Protein AF-A0A2T4MWK2-F1 (afdb_monomer_lite)

Foldseek 3Di:
DKKKKKAFPPVDDDPDPRNIDIDDDPDQVVSVVVVVVCQVQQDDPVSDRTPIDIDMDDDDDD

Organism: Aeromonas veronii (NCBI:txid654)

pLDDT: mean 79.78, std 10.75, range [56.25, 92.06]

Radius of gyration: 11.93 Å; chains: 1; bounding box: 27×21×36 Å

Structure (mmCIF, N/CA/C/O backbone):
data_AF-A0A2T4MWK2-F1
#
_entry.id   AF-A0A2T4MWK2-F1
#
loop_
_atom_site.group_PDB
_atom_site.id
_atom_site.type_symbol
_atom_site.label_atom_id
_atom_site.label_alt_id
_atom_site.label_comp_id
_atom_site.label_asym_id
_atom_site.label_entity_id
_atom_site.label_seq_id
_atom_site.pdbx_PDB_ins_code
_atom_site.Cartn_x
_atom_site.Cartn_y
_atom_site.Cartn_z
_atom_site.occupancy
_atom_site.B_iso_or_equiv
_atom_site.auth_seq_id
_atom_site.auth_comp_id
_atom_site.auth_asym_id
_atom_site.auth_atom_id
_atom_site.pdbx_PDB_model_num
ATOM 1 N N . MET A 1 1 ? -10.900 3.760 11.576 1.00 85.38 1 MET A N 1
ATOM 2 C CA . MET A 1 1 ? -11.105 3.858 10.114 1.00 85.38 1 MET A CA 1
ATOM 3 C C . MET A 1 1 ? -10.029 3.006 9.455 1.00 85.38 1 MET A C 1
ATOM 5 O O . MET A 1 1 ? -8.947 2.907 10.021 1.00 85.38 1 MET A O 1
ATOM 9 N N . TRP A 1 2 ? -10.324 2.313 8.359 1.00 90.88 2 TRP A N 1
ATOM 10 C CA . TRP A 1 2 ? -9.333 1.466 7.681 1.00 90.88 2 TRP A CA 1
ATOM 11 C C . TRP A 1 2 ? -8.608 2.275 6.615 1.00 90.88 2 TRP A C 1
ATOM 13 O O . TRP A 1 2 ? -9.231 3.119 5.988 1.00 90.88 2 TRP A O 1
ATOM 23 N N . THR A 1 3 ? -7.321 2.039 6.407 1.00 91.06 3 THR A N 1
ATOM 24 C CA . THR A 1 3 ? -6.507 2.804 5.461 1.00 91.06 3 THR A CA 1
ATOM 25 C C . THR A 1 3 ? -5.767 1.847 4.545 1.00 91.06 3 THR A C 1
ATOM 27 O O . THR A 1 3 ? -5.035 0.986 5.034 1.00 91.06 3 THR A O 1
ATOM 30 N N . SER A 1 4 ? -5.946 2.002 3.235 1.00 89.88 4 SER A N 1
ATOM 31 C CA . SER A 1 4 ? -5.099 1.357 2.232 1.00 89.88 4 SER A CA 1
ATOM 32 C C . SER A 1 4 ? -3.853 2.203 2.014 1.00 89.88 4 SER A C 1
ATOM 34 O O . SER A 1 4 ? -3.944 3.426 1.898 1.00 89.88 4 SER A O 1
ATOM 36 N N . ILE A 1 5 ? -2.696 1.559 1.957 1.00 89.56 5 ILE A N 1
ATOM 37 C CA . ILE A 1 5 ? -1.401 2.197 1.750 1.00 89.56 5 ILE A CA 1
ATOM 38 C C . ILE A 1 5 ? -0.730 1.504 0.571 1.00 89.56 5 ILE A C 1
ATOM 40 O O . ILE A 1 5 ? -0.508 0.295 0.600 1.00 89.56 5 ILE A O 1
ATOM 44 N N . VAL A 1 6 ? -0.382 2.275 -0.452 1.00 87.69 6 VAL A N 1
ATOM 45 C CA . VAL A 1 6 ? 0.406 1.813 -1.597 1.00 87.69 6 VAL A CA 1
ATOM 46 C C . VAL A 1 6 ? 1.747 2.516 -1.551 1.00 87.69 6 VAL A C 1
ATOM 48 O O . VAL A 1 6 ? 1.807 3.741 -1.615 1.00 87.69 6 VAL A O 1
ATOM 51 N N . LYS A 1 7 ? 2.823 1.744 -1.426 1.00 86.81 7 LYS A N 1
ATOM 52 C CA . LYS A 1 7 ? 4.198 2.233 -1.448 1.00 86.81 7 LYS A CA 1
ATOM 53 C C . LYS A 1 7 ? 4.758 2.090 -2.848 1.00 86.81 7 LYS A C 1
ATOM 55 O O . LYS A 1 7 ? 4.831 0.978 -3.381 1.00 86.81 7 LYS A O 1
ATOM 60 N N . TRP A 1 8 ? 5.176 3.214 -3.409 1.00 84.62 8 TRP A N 1
ATOM 61 C CA . TRP A 1 8 ? 5.688 3.284 -4.765 1.00 84.62 8 TRP A CA 1
ATOM 62 C C . TRP A 1 8 ? 7.214 3.208 -4.772 1.00 84.62 8 TRP A C 1
ATOM 64 O O . TRP A 1 8 ? 7.868 3.736 -3.861 1.00 84.62 8 TRP A O 1
ATOM 74 N N . PRO A 1 9 ? 7.819 2.578 -5.793 1.00 81.69 9 PRO A N 1
ATOM 75 C CA . PRO A 1 9 ? 9.265 2.593 -5.938 1.00 81.69 9 PRO A CA 1
ATOM 76 C C . PRO A 1 9 ? 9.754 4.030 -6.137 1.00 81.69 9 PRO A C 1
ATOM 78 O O . PRO A 1 9 ? 9.034 4.883 -6.645 1.00 81.69 9 PRO A O 1
ATOM 81 N N . LYS A 1 10 ? 11.000 4.301 -5.740 1.00 81.00 10 LYS A N 1
ATOM 82 C CA . LYS A 1 10 ? 11.583 5.658 -5.728 1.00 81.00 10 LYS A CA 1
ATOM 83 C C . LYS A 1 10 ? 11.609 6.356 -7.094 1.00 81.00 10 LYS A C 1
ATOM 85 O O . LYS A 1 10 ? 11.809 7.562 -7.148 1.00 81.00 10 LYS A O 1
ATOM 90 N N . GLU A 1 11 ? 11.485 5.588 -8.169 1.00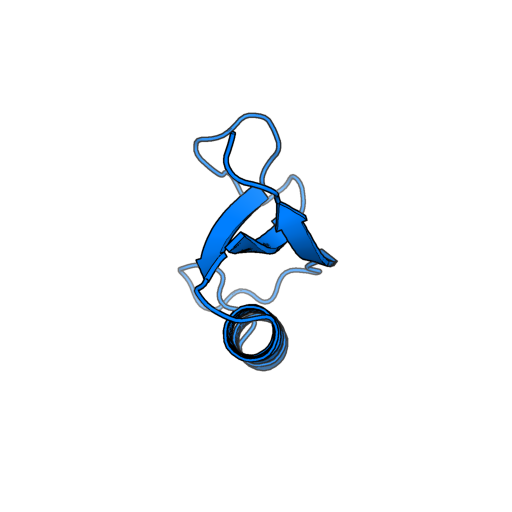 78.44 11 GLU A N 1
ATOM 91 C CA . GLU A 1 11 ? 11.400 6.073 -9.549 1.00 78.44 11 GLU A CA 1
ATOM 92 C C . GLU A 1 11 ? 10.062 6.752 -9.863 1.00 78.44 11 GLU A C 1
ATOM 94 O O . GLU A 1 11 ? 10.013 7.652 -10.696 1.00 78.44 11 GLU A O 1
ATOM 99 N N . VAL A 1 12 ? 8.999 6.395 -9.138 1.00 77.44 12 VAL A N 1
ATOM 100 C CA . VAL A 1 12 ? 7.719 7.098 -9.191 1.00 77.44 12 VAL A CA 1
ATOM 101 C C . VAL A 1 12 ? 7.820 8.314 -8.289 1.00 77.44 12 VAL A C 1
ATOM 103 O O . VAL A 1 12 ? 8.064 8.179 -7.093 1.00 77.44 12 VAL A O 1
ATOM 106 N N . SER A 1 13 ? 7.637 9.506 -8.852 1.00 76.38 13 SER A N 1
ATOM 107 C CA . SER A 1 13 ? 7.631 10.745 -8.079 1.00 76.38 13 SER A CA 1
ATOM 108 C C . SER A 1 13 ? 6.214 11.060 -7.607 1.00 76.38 13 SER A C 1
ATOM 110 O O . SER A 1 13 ? 5.378 11.517 -8.386 1.00 76.38 13 SER A O 1
ATOM 112 N N . LEU A 1 14 ? 5.940 10.830 -6.322 1.00 77.62 14 LEU A N 1
ATOM 113 C CA . LEU A 1 14 ? 4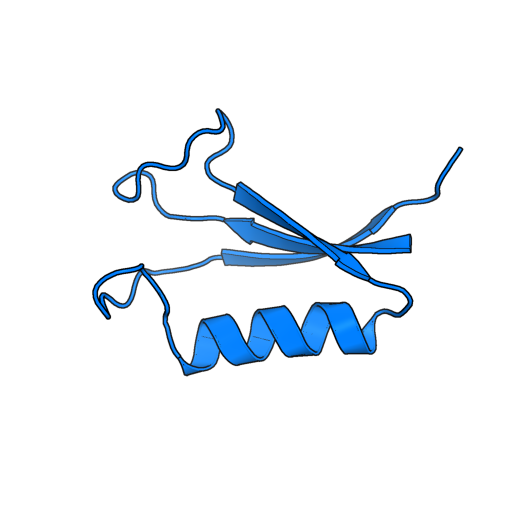.741 11.346 -5.666 1.00 77.62 14 LEU A CA 1
ATOM 114 C C . LEU A 1 14 ? 5.011 12.694 -4.982 1.00 77.62 14 LEU A C 1
ATOM 116 O O . LEU A 1 14 ? 6.135 12.968 -4.560 1.00 77.62 14 LEU A O 1
ATOM 120 N N . PRO A 1 15 ? 3.977 13.535 -4.792 1.00 77.12 15 PRO A N 1
ATOM 121 C CA . PRO A 1 15 ? 4.113 14.833 -4.125 1.00 77.12 15 PRO A CA 1
ATOM 122 C C . PRO A 1 15 ? 4.408 14.738 -2.614 1.00 77.12 15 PRO A C 1
ATOM 124 O O . PRO A 1 15 ? 4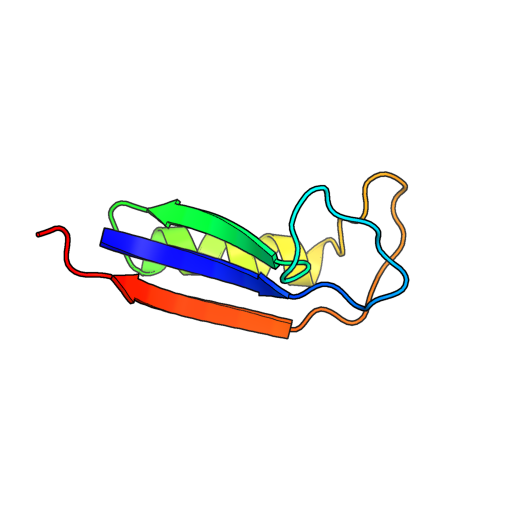.457 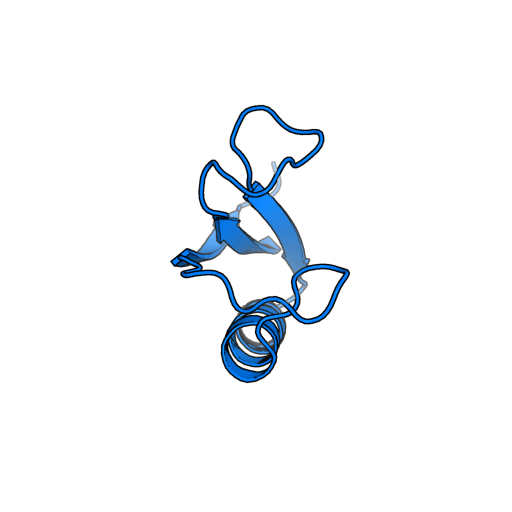15.765 -1.939 1.00 77.12 15 PRO A O 1
ATOM 127 N N . ASN A 1 16 ? 4.573 13.534 -2.056 1.00 78.94 16 ASN A N 1
ATOM 128 C CA . ASN A 1 16 ? 4.806 13.311 -0.632 1.00 78.94 16 ASN A CA 1
ATOM 129 C C . ASN A 1 16 ? 6.178 12.676 -0.356 1.00 78.94 16 ASN A C 1
ATOM 131 O O . ASN A 1 16 ? 6.751 11.987 -1.193 1.00 78.94 16 ASN A O 1
ATOM 135 N N . ALA A 1 17 ? 6.704 12.916 0.849 1.00 76.12 17 ALA A N 1
ATOM 136 C CA . ALA A 1 17 ? 8.057 12.508 1.234 1.00 76.12 17 ALA A CA 1
ATOM 137 C C . ALA A 1 17 ? 8.230 10.989 1.421 1.00 76.12 17 ALA A C 1
ATOM 139 O O . ALA A 1 17 ? 9.351 10.492 1.344 1.00 76.12 17 ALA A O 1
ATOM 140 N N . GLU A 1 18 ? 7.145 10.257 1.690 1.00 80.56 18 GLU A N 1
ATOM 141 C CA . GLU A 1 18 ? 7.181 8.807 1.938 1.00 80.56 18 GLU A CA 1
ATOM 142 C C . GLU A 1 18 ? 6.990 7.981 0.656 1.00 80.56 18 GLU A C 1
ATOM 144 O O . GLU A 1 18 ? 7.194 6.770 0.668 1.00 80.56 18 GLU A O 1
ATOM 149 N N . ASN A 1 19 ? 6.651 8.636 -0.457 1.00 86.19 19 ASN A N 1
ATOM 150 C CA . ASN A 1 19 ? 6.276 8.010 -1.720 1.00 86.19 19 ASN A CA 1
ATOM 151 C C . ASN A 1 19 ? 5.140 6.985 -1.557 1.00 86.19 19 ASN A C 1
ATOM 153 O O . ASN A 1 19 ? 5.175 5.877 -2.099 1.00 86.19 19 ASN A O 1
ATOM 157 N N . GLU A 1 20 ? 4.121 7.365 -0.783 1.00 87.62 20 GLU A N 1
ATOM 158 C CA . GLU A 1 20 ? 2.976 6.515 -0.460 1.00 87.62 20 GLU A CA 1
ATOM 159 C C . GLU A 1 20 ? 1.653 7.150 -0.895 1.00 87.62 20 GLU A C 1
ATOM 161 O O . GLU A 1 20 ? 1.381 8.306 -0.581 1.00 87.62 20 GLU A O 1
ATOM 166 N N . SER A 1 21 ? 0.781 6.382 -1.541 1.00 86.31 21 SER A N 1
ATOM 167 C CA . SER A 1 21 ? -0.634 6.744 -1.679 1.00 86.31 21 SER A CA 1
ATOM 168 C C . SER A 1 21 ? -1.407 6.170 -0.498 1.00 86.31 21 SER A C 1
ATOM 170 O O . SER A 1 21 ? -1.264 4.987 -0.186 1.00 86.31 21 SER A O 1
ATOM 172 N N . ARG A 1 22 ? -2.209 6.997 0.178 1.00 89.44 22 ARG A N 1
ATOM 173 C CA . ARG A 1 22 ? -2.985 6.601 1.361 1.00 89.44 22 ARG A CA 1
ATOM 174 C C . ARG A 1 22 ? -4.440 7.011 1.188 1.00 89.44 22 ARG A C 1
ATOM 176 O O . ARG A 1 22 ? -4.702 8.200 1.041 1.00 89.44 22 ARG A O 1
ATOM 183 N N . ASP A 1 23 ? -5.355 6.054 1.304 1.00 88.56 23 ASP A N 1
ATOM 184 C CA . ASP A 1 23 ? -6.801 6.292 1.218 1.00 88.56 23 ASP A CA 1
ATOM 185 C C . ASP A 1 23 ? -7.525 5.683 2.411 1.00 88.56 23 ASP A C 1
ATOM 187 O O . ASP A 1 23 ? -7.163 4.607 2.891 1.00 88.56 23 ASP A O 1
ATOM 191 N N . THR A 1 24 ? -8.552 6.374 2.901 1.00 91.12 24 THR A N 1
ATOM 192 C CA . THR A 1 24 ? -9.317 5.965 4.079 1.00 91.12 24 THR A CA 1
ATOM 193 C C . THR A 1 24 ? -10.682 5.393 3.713 1.00 91.12 24 THR A C 1
ATOM 195 O O . THR A 1 24 ? -11.382 5.866 2.823 1.00 91.12 24 THR A O 1
ATOM 198 N N . HIS A 1 25 ? -11.084 4.367 4.457 1.00 90.88 25 HIS A N 1
ATOM 199 C CA . HIS A 1 25 ? -12.202 3.490 4.147 1.00 90.88 25 HIS A CA 1
ATOM 200 C C . HIS A 1 25 ? -13.032 3.193 5.389 1.00 90.88 25 HIS A C 1
ATOM 202 O O . HIS A 1 25 ? -12.533 3.068 6.514 1.00 90.88 25 HIS A O 1
ATOM 208 N N . GLN A 1 26 ? -14.332 3.011 5.170 1.00 88.81 26 GLN A N 1
ATOM 209 C CA . GLN A 1 26 ? -15.272 2.666 6.237 1.00 88.81 26 GLN A CA 1
ATOM 210 C C . GLN A 1 26 ? -15.114 1.217 6.725 1.00 88.81 26 GLN A C 1
ATOM 212 O O . GLN A 1 26 ? -15.501 0.905 7.848 1.00 88.81 26 GLN A O 1
ATOM 217 N N . SER A 1 27 ? -14.533 0.331 5.911 1.00 92.00 27 SER A N 1
ATOM 218 C CA . SER A 1 27 ? -14.335 -1.083 6.238 1.00 92.00 27 SER A CA 1
ATOM 219 C C . SER A 1 27 ? -13.006 -1.604 5.690 1.00 92.00 27 SER A C 1
ATOM 221 O O . SER A 1 27 ? -12.474 -1.071 4.716 1.00 92.00 27 SER A O 1
ATOM 223 N N . GLU A 1 28 ? -12.500 -2.675 6.303 1.00 92.06 28 GLU A N 1
ATOM 224 C CA . GLU A 1 28 ? -11.305 -3.397 5.853 1.00 92.06 28 GLU A CA 1
ATOM 225 C C . GLU A 1 28 ? -11.463 -3.904 4.417 1.00 92.06 28 GLU A C 1
ATOM 227 O O . GLU A 1 28 ? -10.567 -3.753 3.594 1.00 92.06 28 GLU A O 1
ATOM 232 N N . ARG A 1 29 ? -12.649 -4.435 4.094 1.00 91.75 29 ARG A N 1
ATOM 233 C CA . ARG A 1 29 ? -12.974 -4.945 2.759 1.00 91.75 29 ARG A CA 1
ATOM 234 C C . ARG A 1 29 ? -12.830 -3.876 1.676 1.00 91.75 29 ARG A C 1
ATOM 236 O O . ARG A 1 29 ? -12.334 -4.181 0.600 1.00 91.75 29 ARG A O 1
ATOM 243 N N . HIS A 1 30 ? -13.271 -2.646 1.940 1.00 90.56 30 HIS A N 1
ATOM 244 C CA . HIS A 1 30 ? -13.118 -1.556 0.973 1.00 90.56 30 HIS A CA 1
ATOM 245 C C . HIS A 1 30 ? -11.646 -1.162 0.793 1.00 90.56 30 HIS A C 1
ATOM 247 O O . HIS A 1 30 ? -11.228 -0.923 -0.334 1.00 90.56 30 HIS A O 1
ATOM 253 N N . ALA A 1 31 ? -10.850 -1.177 1.869 1.00 90.19 31 ALA A N 1
ATOM 254 C CA . ALA A 1 31 ? -9.414 -0.917 1.780 1.00 90.19 31 ALA A CA 1
ATOM 255 C C . ALA A 1 31 ? -8.678 -1.985 0.952 1.00 90.19 31 ALA A C 1
ATOM 257 O O . ALA A 1 31 ? -7.856 -1.643 0.104 1.00 90.19 31 ALA A O 1
ATOM 258 N N . TRP A 1 32 ? -9.014 -3.264 1.147 1.00 89.62 32 TRP A N 1
ATOM 259 C CA . TRP A 1 32 ? -8.454 -4.361 0.353 1.00 89.62 32 TRP A CA 1
ATOM 260 C C . TRP A 1 32 ? -8.861 -4.306 -1.115 1.00 89.62 32 TRP A C 1
ATOM 262 O O . TRP A 1 32 ? -7.999 -4.468 -1.967 1.00 89.62 32 TRP A O 1
ATOM 272 N N . ALA A 1 33 ? -10.123 -3.995 -1.422 1.00 89.19 33 ALA A N 1
ATOM 273 C CA . ALA A 1 33 ? -10.584 -3.911 -2.808 1.00 89.19 33 ALA A CA 1
ATOM 274 C C . ALA A 1 33 ? -9.782 -2.889 -3.636 1.00 89.19 33 ALA A C 1
ATOM 276 O O . ALA A 1 33 ? -9.498 -3.123 -4.807 1.00 89.19 33 ALA A O 1
ATOM 277 N N . VAL A 1 34 ? -9.384 -1.766 -3.026 1.00 85.19 34 VAL A N 1
ATOM 278 C CA . VAL A 1 34 ? -8.526 -0.766 -3.682 1.00 85.19 34 VAL A CA 1
ATOM 279 C C . VAL A 1 34 ? -7.119 -1.311 -3.913 1.00 85.19 34 VAL A C 1
ATOM 281 O O . VAL A 1 34 ? -6.574 -1.170 -5.004 1.00 85.19 34 VAL A O 1
ATOM 284 N N . VAL A 1 35 ? -6.539 -1.952 -2.899 1.00 84.81 35 VAL A N 1
ATOM 285 C CA . VAL A 1 35 ? -5.205 -2.556 -2.978 1.00 84.81 35 VAL A CA 1
ATOM 286 C C . VAL A 1 35 ? -5.134 -3.647 -4.051 1.00 84.81 35 VAL A C 1
ATOM 288 O O . VAL A 1 35 ? -4.209 -3.638 -4.862 1.00 84.81 35 VAL A O 1
ATOM 291 N N . GLU A 1 36 ? -6.114 -4.551 -4.081 1.00 84.81 36 GLU A N 1
ATOM 292 C CA . GLU A 1 36 ? -6.211 -5.641 -5.059 1.00 84.81 36 GLU A CA 1
ATOM 293 C C . GLU A 1 36 ? -6.354 -5.091 -6.480 1.00 84.81 36 GLU A C 1
ATOM 295 O O . GLU A 1 36 ? -5.576 -5.458 -7.357 1.00 84.81 36 GLU A O 1
ATOM 300 N N . ALA A 1 37 ? -7.260 -4.131 -6.695 1.00 81.81 37 ALA A N 1
ATOM 301 C CA . ALA A 1 37 ? -7.443 -3.506 -8.003 1.00 81.81 37 ALA A CA 1
ATOM 302 C C . ALA A 1 37 ? -6.160 -2.818 -8.505 1.00 81.81 37 ALA A C 1
ATOM 304 O O . ALA A 1 37 ? -5.837 -2.884 -9.690 1.00 81.81 37 ALA A O 1
ATOM 305 N N . ILE A 1 38 ? -5.399 -2.175 -7.615 1.00 78.44 38 ILE A N 1
ATOM 306 C CA . ILE A 1 38 ? -4.124 -1.540 -7.973 1.00 78.44 38 ILE A CA 1
ATOM 307 C C . ILE A 1 38 ? -3.058 -2.586 -8.320 1.00 78.44 38 ILE A C 1
ATOM 309 O O . ILE A 1 38 ? -2.298 -2.371 -9.264 1.00 78.44 38 ILE A O 1
ATOM 313 N N . GLN A 1 39 ? -2.996 -3.712 -7.603 1.00 73.19 39 GLN A N 1
ATOM 314 C CA . GLN A 1 39 ? -2.077 -4.806 -7.934 1.00 73.19 39 GLN A CA 1
ATOM 315 C C . GLN A 1 39 ? -2.428 -5.486 -9.261 1.00 73.19 39 GLN A C 1
ATOM 317 O O . GLN A 1 39 ? -1.525 -5.794 -10.036 1.00 73.19 39 GLN A O 1
ATOM 322 N N . GLU A 1 40 ? -3.715 -5.701 -9.537 1.00 70.00 40 GLU A N 1
ATOM 323 C CA . GLU A 1 40 ? -4.181 -6.323 -10.781 1.00 70.00 40 GLU A CA 1
ATOM 324 C C . GLU A 1 40 ? -3.976 -5.417 -12.000 1.00 70.00 40 GLU A C 1
ATOM 326 O O . GLU A 1 40 ? -3.627 -5.899 -13.078 1.00 70.00 40 GLU A O 1
ATOM 331 N N . HIS A 1 41 ? -4.177 -4.107 -11.840 1.00 62.78 41 HIS A N 1
ATOM 332 C CA . HIS A 1 41 ? -4.150 -3.159 -12.954 1.00 62.78 41 HIS A CA 1
ATOM 333 C C . HIS A 1 41 ? -2.859 -2.336 -13.063 1.00 62.78 41 HIS A C 1
ATOM 335 O O . HIS A 1 41 ? -2.691 -1.641 -14.062 1.00 62.78 41 HIS A O 1
ATOM 341 N N . GLY A 1 42 ? -1.946 -2.412 -12.085 1.00 59.50 42 GLY A N 1
ATOM 342 C CA . GLY A 1 42 ? -0.613 -1.798 -12.140 1.00 59.50 42 GLY A CA 1
ATOM 343 C C . GLY A 1 42 ? -0.635 -0.307 -12.481 1.00 59.50 42 GLY A C 1
ATOM 344 O O . GLY A 1 42 ? 0.130 0.136 -13.326 1.00 59.50 42 GLY A O 1
ATOM 345 N N . LEU A 1 43 ? -1.553 0.465 -11.895 1.00 59.22 43 LEU A N 1
ATOM 346 C CA . LEU A 1 43 ? -1.868 1.817 -12.370 1.00 59.22 43 LEU A CA 1
ATOM 347 C C . LEU A 1 43 ? -0.856 2.882 -11.907 1.00 59.22 43 LEU A C 1
ATOM 349 O O . LEU A 1 43 ? -1.159 3.700 -11.041 1.00 59.22 43 LEU A O 1
ATOM 353 N N . GLY A 1 44 ? 0.323 2.929 -12.532 1.00 58.50 44 GLY A N 1
ATOM 354 C CA . GLY A 1 44 ? 1.019 4.198 -12.768 1.00 58.50 44 GLY A CA 1
ATOM 355 C C . GLY A 1 44 ? 0.264 5.009 -13.831 1.00 58.50 44 GLY A C 1
ATOM 356 O O . GLY A 1 44 ? -0.339 4.426 -14.729 1.00 58.50 44 GLY A O 1
ATOM 357 N N . GLY A 1 45 ? 0.263 6.344 -13.748 1.00 56.25 45 GLY A N 1
ATOM 358 C CA . GLY A 1 45 ? -0.572 7.230 -14.586 1.00 56.25 45 GLY A CA 1
ATOM 359 C C . GLY A 1 45 ? -0.450 7.068 -16.114 1.00 56.25 45 GLY A C 1
ATOM 360 O O . GLY A 1 45 ? -1.303 7.582 -16.832 1.00 56.25 45 GLY A O 1
ATOM 361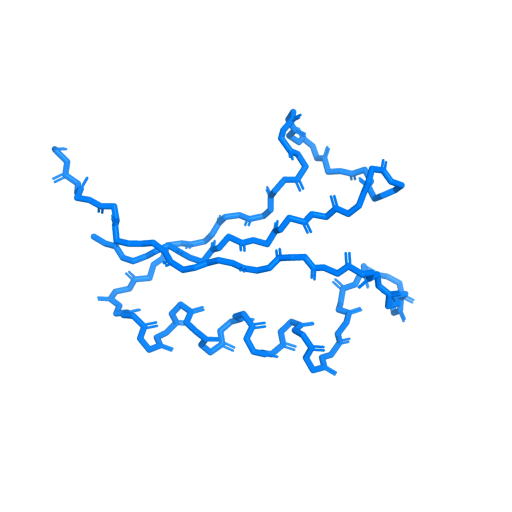 N N . GLU A 1 46 ? 0.553 6.333 -16.606 1.00 60.88 46 GLU A N 1
ATOM 362 C CA . GLU A 1 46 ? 0.792 6.047 -18.031 1.00 60.88 46 GLU A CA 1
ATOM 363 C C . GLU A 1 46 ? 0.676 4.550 -18.407 1.00 60.88 46 GLU A C 1
ATOM 365 O O . GLU A 1 46 ? 1.045 4.156 -19.510 1.00 60.88 46 GLU A O 1
ATOM 370 N N . GLY A 1 47 ? 0.141 3.696 -17.523 1.00 58.50 47 GLY A N 1
ATOM 371 C CA . GLY A 1 47 ? 0.033 2.245 -17.762 1.00 58.50 47 GLY A CA 1
ATOM 372 C C . GLY A 1 47 ? 1.325 1.465 -17.493 1.00 58.50 47 GLY A C 1
ATOM 373 O O . GLY A 1 47 ? 1.444 0.301 -17.878 1.00 58.50 47 GLY A O 1
ATOM 374 N N . GLU A 1 48 ? 2.295 2.098 -16.833 1.00 61.19 48 GLU A N 1
ATOM 375 C CA . GLU A 1 48 ? 3.518 1.451 -16.367 1.00 61.19 48 GLU A CA 1
ATOM 376 C C . GLU A 1 48 ? 3.254 0.617 -15.109 1.00 61.19 48 GLU A C 1
ATOM 378 O O . GLU A 1 48 ? 2.740 1.117 -14.106 1.00 61.19 48 GLU A O 1
ATOM 383 N N . ILE A 1 49 ? 3.647 -0.659 -15.162 1.00 65.06 49 ILE A N 1
ATOM 384 C CA . ILE A 1 49 ? 3.543 -1.584 -14.033 1.00 65.06 49 ILE A CA 1
ATOM 385 C C . ILE A 1 49 ? 4.795 -1.445 -13.174 1.00 65.06 49 ILE A C 1
ATOM 387 O O . ILE A 1 49 ? 5.880 -1.894 -13.546 1.00 65.06 49 ILE A O 1
ATOM 391 N N . PHE A 1 50 ? 4.621 -0.869 -11.993 1.00 69.75 50 PHE A N 1
ATOM 392 C CA . PHE A 1 50 ? 5.673 -0.748 -10.994 1.00 69.75 50 PHE A CA 1
ATOM 393 C C . PHE A 1 50 ? 5.616 -1.899 -9.980 1.00 69.75 50 PHE A C 1
ATOM 395 O O . PHE A 1 50 ? 4.530 -2.386 -9.660 1.00 69.75 50 PHE A O 1
ATOM 402 N N . PRO A 1 51 ? 6.755 -2.334 -9.411 1.00 71.12 51 PRO A N 1
ATOM 403 C CA . PRO A 1 51 ? 6.752 -3.221 -8.255 1.00 71.12 51 PRO A CA 1
ATOM 404 C C . PRO A 1 51 ? 6.218 -2.464 -7.028 1.00 71.12 51 PRO A C 1
ATOM 406 O O . PRO A 1 51 ? 6.952 -1.741 -6.354 1.00 71.12 51 PRO A O 1
ATOM 409 N N . LEU A 1 52 ? 4.922 -2.615 -6.750 1.00 79.19 52 LEU A N 1
ATOM 410 C CA . LEU A 1 52 ? 4.248 -1.974 -5.619 1.00 79.19 52 LEU A CA 1
ATOM 411 C C . LEU A 1 52 ? 4.308 -2.847 -4.368 1.00 79.19 52 LEU A C 1
ATOM 413 O O . LEU A 1 52 ? 4.172 -4.069 -4.429 1.00 79.19 52 LEU A O 1
ATOM 417 N N . SER A 1 53 ? 4.433 -2.201 -3.212 1.00 82.88 53 SER A N 1
ATOM 418 C CA . SER A 1 53 ? 4.163 -2.833 -1.921 1.00 82.88 53 SER A CA 1
ATOM 419 C C . SER A 1 53 ? 2.885 -2.242 -1.349 1.00 82.88 53 SER A C 1
ATOM 421 O O . SER A 1 53 ? 2.713 -1.026 -1.323 1.00 82.88 53 SER A O 1
ATOM 423 N N . VAL A 1 54 ? 1.977 -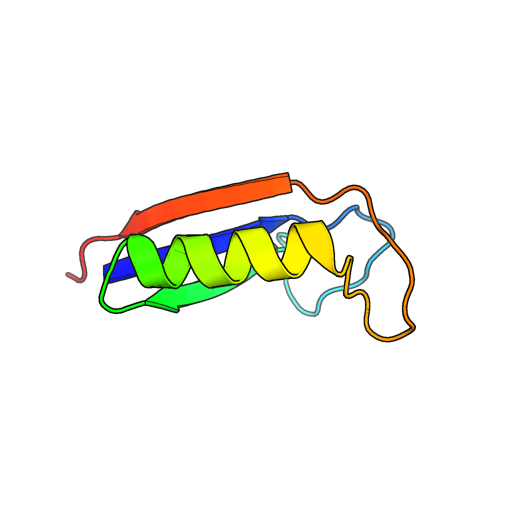3.105 -0.910 1.00 85.00 54 VAL A N 1
ATOM 424 C CA . VAL A 1 54 ? 0.654 -2.709 -0.430 1.00 85.00 54 VAL A CA 1
ATOM 425 C C . VAL A 1 54 ? 0.460 -3.136 1.016 1.00 85.00 54 VAL A C 1
ATOM 427 O O . VAL A 1 54 ? 0.997 -4.158 1.445 1.00 85.00 54 VAL A O 1
ATOM 430 N N . ASP A 1 55 ? -0.288 -2.340 1.769 1.00 86.38 55 ASP A N 1
ATOM 431 C CA . ASP A 1 55 ? -0.581 -2.577 3.180 1.00 86.38 55 ASP A CA 1
ATOM 432 C C . ASP A 1 55 ? -1.983 -2.042 3.517 1.00 86.38 55 ASP A C 1
ATOM 434 O O . ASP A 1 55 ? -2.437 -1.047 2.946 1.00 86.38 55 ASP A O 1
ATOM 438 N N . VAL A 1 56 ? -2.675 -2.690 4.451 1.00 87.50 56 VAL A N 1
ATOM 439 C CA . VAL A 1 56 ? -3.988 -2.267 4.954 1.00 87.50 56 VAL A CA 1
ATOM 440 C C . VAL A 1 56 ? -3.904 -2.174 6.470 1.00 87.50 56 VAL A C 1
ATOM 442 O O . VAL A 1 56 ? -3.627 -3.157 7.153 1.00 87.50 56 VAL A O 1
ATOM 445 N N . LYS A 1 57 ? -4.161 -0.982 7.017 1.00 90.00 57 LYS A N 1
ATOM 446 C CA . LYS A 1 57 ? -4.059 -0.725 8.461 1.00 90.00 57 LYS A CA 1
ATOM 447 C C . LYS A 1 57 ? -5.345 -0.166 9.033 1.00 90.00 57 LYS A C 1
ATOM 449 O O . LYS A 1 57 ? -5.966 0.717 8.447 1.00 90.00 57 LYS A O 1
ATOM 454 N N . PHE A 1 58 ? -5.704 -0.608 10.234 1.00 86.75 58 PHE A N 1
ATOM 455 C CA . PHE A 1 58 ? -6.704 0.082 11.037 1.00 86.75 58 PHE A CA 1
ATOM 456 C C . PHE A 1 58 ? -6.055 1.268 11.758 1.00 86.75 58 PHE A C 1
ATOM 458 O O . PHE A 1 58 ? -5.162 1.084 12.583 1.00 86.75 58 PHE A O 1
ATOM 465 N N . ILE A 1 59 ? -6.520 2.482 11.464 1.00 80.94 59 ILE A N 1
ATOM 466 C CA . ILE A 1 59 ? -6.112 3.706 12.155 1.00 80.94 59 ILE A CA 1
ATOM 467 C C . ILE A 1 59 ? -7.299 4.175 13.014 1.00 80.94 59 ILE A C 1
ATOM 469 O O . ILE A 1 59 ? -8.342 4.571 12.469 1.00 80.94 59 ILE A O 1
ATOM 473 N N . PRO A 1 60 ? -7.205 4.105 14.355 1.00 67.75 60 PRO A N 1
ATOM 474 C CA . PRO A 1 60 ? -8.206 4.689 15.241 1.00 67.75 60 PRO A CA 1
ATOM 475 C C . PRO A 1 60 ? -8.251 6.205 15.014 1.00 67.75 60 PRO A C 1
ATOM 477 O O . PRO A 1 60 ? -7.204 6.847 15.010 1.00 67.75 60 PRO A O 1
ATOM 480 N N . GLN A 1 61 ? -9.439 6.779 14.810 1.00 62.50 61 GLN A N 1
ATOM 481 C CA . GLN A 1 61 ? -9.577 8.236 14.857 1.00 62.50 61 GLN A CA 1
ATOM 482 C C . GLN A 1 61 ? -9.688 8.641 16.328 1.00 62.50 61 GLN A C 1
ATOM 484 O O . GLN A 1 61 ? -10.550 8.120 17.035 1.00 62.50 61 GLN A O 1
ATOM 489 N N . THR A 1 62 ? -8.765 9.489 16.775 1.00 60.94 62 THR A N 1
ATOM 490 C CA . THR A 1 62 ? -8.806 10.186 18.069 1.00 60.94 62 THR A CA 1
ATOM 491 C C . THR A 1 62 ? -9.682 11.418 17.992 1.00 60.94 62 THR A C 1
ATOM 493 O O . THR A 1 62 ? -9.583 12.104 16.948 1.00 60.94 62 THR A O 1
#

Secondary structure (DSSP, 8-state):
-EEEEEEPPTTS--SSTT-EEEEEESSHHHHHHHHHHHHHHT--TTS-----EEEEEE----

Sequence (62 aa):
MWTSIVKWPKEVSLPNAENESRDTHQSERHAWAVVEAIQEHGLGGEGEIFPLSVDVKFIPQT